Protein AF-A0A2V8RYD6-F1 (afdb_monomer)

pLDDT: mean 84.06, std 14.72, range [47.69, 96.31]

Mean predicted aligned error: 8.04 Å

Radius of gyration: 19.46 Å; Cα contacts (8 Å, |Δi|>4): 72; chains: 1; bounding box: 52×24×50 Å

Foldseek 3Di:
DPPLVVLLVQLVVLQVQLVVLVVVLVVLPDQPDPVSVVSSVVSNVSSVVSNVRSPVSNVVSVVVVVVVVPVVDVVVVPPD

Secondary structure (DSSP, 8-state):
--TTHHHHHHHHHHHHHHHHHHHHHHHS-S--SHHHHHHHHHHHHHHHHHHHHHHHHHHHHHHHHHHHHHHS-TTSSS--

Structure (mmCIF, N/CA/C/O backbone):
data_AF-A0A2V8RYD6-F1
#
_entry.id   AF-A0A2V8RYD6-F1
#
loop_
_atom_site.group_PDB
_atom_site.id
_atom_site.type_symbol
_atom_site.label_atom_id
_atom_site.label_alt_id
_atom_site.label_comp_id
_atom_site.label_asym_id
_atom_site.label_entity_id
_atom_site.label_seq_id
_atom_site.pdbx_PDB_ins_code
_atom_site.Cartn_x
_atom_site.Cartn_y
_atom_site.Cartn_z
_atom_site.occupancy
_atom_site.B_iso_or_equiv
_atom_site.auth_seq_id
_atom_site.auth_comp_id
_atom_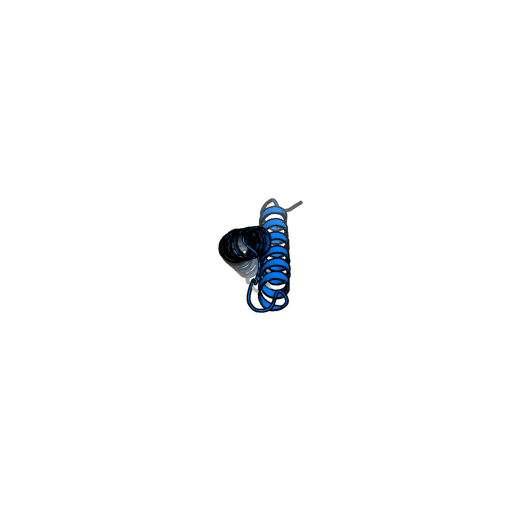site.auth_asym_id
_atom_site.auth_atom_id
_atom_site.pdbx_PDB_model_num
ATOM 1 N N . MET A 1 1 ? -19.872 7.680 13.943 1.00 49.69 1 MET A N 1
ATOM 2 C CA . MET A 1 1 ? -18.963 6.783 13.196 1.00 49.69 1 MET A CA 1
ATOM 3 C C . MET A 1 1 ? -18.105 6.061 14.213 1.00 49.69 1 MET A C 1
ATOM 5 O O . MET A 1 1 ? -17.515 6.732 15.047 1.00 49.69 1 MET A O 1
ATOM 9 N N . GLU A 1 2 ? -18.075 4.729 14.203 1.00 64.06 2 GLU A N 1
ATOM 10 C CA . GLU A 1 2 ? -17.144 3.983 15.057 1.00 64.06 2 GLU A CA 1
ATOM 11 C C . GLU A 1 2 ? -15.708 4.336 14.621 1.00 64.06 2 GLU A C 1
ATOM 13 O O . GLU A 1 2 ? -15.387 4.147 13.443 1.00 64.06 2 GLU A O 1
ATOM 18 N N . PRO A 1 3 ? -14.845 4.854 15.515 1.00 69.69 3 PRO A N 1
ATOM 19 C CA . PRO A 1 3 ? -13.523 5.384 15.153 1.00 69.69 3 PRO A CA 1
ATOM 20 C C . PRO A 1 3 ? -12.590 4.342 14.510 1.00 69.69 3 PRO A C 1
ATOM 22 O O . PRO A 1 3 ? -11.595 4.705 13.899 1.00 69.69 3 PRO A O 1
ATOM 25 N N . ILE A 1 4 ? -12.935 3.054 14.598 1.00 76.31 4 ILE A N 1
ATOM 26 C CA . ILE A 1 4 ? -12.166 1.912 14.080 1.00 76.31 4 ILE A CA 1
ATOM 27 C C . ILE A 1 4 ? -12.440 1.648 12.588 1.00 76.31 4 ILE A C 1
ATOM 29 O O . ILE A 1 4 ? -11.585 1.107 11.890 1.00 76.31 4 ILE A O 1
ATOM 33 N N . ARG A 1 5 ? -13.594 2.069 12.051 1.00 77.62 5 ARG A N 1
ATOM 34 C CA . ARG A 1 5 ? -13.928 1.842 10.631 1.00 77.62 5 ARG A CA 1
ATOM 35 C C . ARG A 1 5 ? -13.068 2.688 9.694 1.00 77.62 5 ARG A C 1
ATOM 37 O O . ARG A 1 5 ? -12.634 2.201 8.658 1.00 77.62 5 ARG A O 1
ATOM 44 N N . ALA A 1 6 ? -12.797 3.938 10.066 1.00 83.94 6 ALA A N 1
ATOM 45 C CA . ALA A 1 6 ? -11.971 4.845 9.273 1.00 83.94 6 ALA A CA 1
ATOM 46 C C . ALA A 1 6 ? -10.554 4.294 8.994 1.00 83.94 6 ALA A C 1
ATOM 48 O O . ALA A 1 6 ? -10.196 4.197 7.821 1.00 83.94 6 ALA A O 1
ATOM 49 N N . PRO A 1 7 ? -9.758 3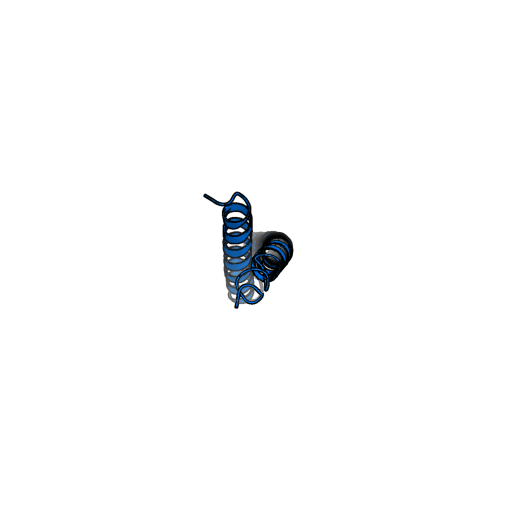.867 9.998 1.00 85.69 7 PRO A N 1
ATOM 50 C CA . PRO A 1 7 ? -8.421 3.338 9.743 1.00 85.69 7 PRO A CA 1
ATOM 51 C C . PRO A 1 7 ? -8.444 1.991 9.000 1.00 85.69 7 PRO A C 1
ATOM 53 O O . PRO A 1 7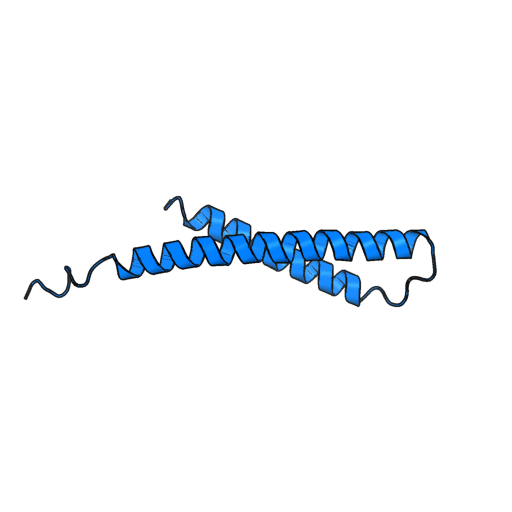 ? -7.519 1.721 8.239 1.00 85.69 7 PRO A O 1
ATOM 56 N N . PHE A 1 8 ? -9.513 1.193 9.128 1.00 89.06 8 PHE A N 1
ATOM 57 C CA . PHE A 1 8 ? -9.708 -0.005 8.303 1.00 89.06 8 PHE A CA 1
ATOM 58 C C . PHE A 1 8 ? -9.847 0.339 6.818 1.00 89.06 8 PHE A C 1
ATOM 60 O O . PHE A 1 8 ? -9.116 -0.205 5.993 1.00 89.06 8 PHE A O 1
ATOM 67 N N . PHE A 1 9 ? -10.727 1.283 6.467 1.00 89.38 9 PHE A N 1
ATOM 68 C CA . PHE A 1 9 ? -10.895 1.704 5.073 1.00 89.38 9 PHE A CA 1
ATOM 69 C C . PHE A 1 9 ? -9.643 2.378 4.514 1.00 89.38 9 PHE A C 1
ATOM 71 O O . PHE A 1 9 ? -9.276 2.106 3.375 1.00 89.38 9 PHE A O 1
ATOM 78 N N . VAL A 1 10 ? -8.955 3.202 5.307 1.00 92.38 10 VAL A N 1
ATOM 79 C CA . VAL A 1 10 ? -7.677 3.805 4.899 1.00 92.38 10 VAL A CA 1
ATOM 80 C C . VAL A 1 10 ? -6.632 2.722 4.617 1.00 92.38 10 VAL A C 1
ATOM 82 O O . VAL A 1 10 ? -5.978 2.772 3.576 1.00 92.38 10 VAL A O 1
ATOM 85 N N . GLY A 1 11 ? -6.518 1.713 5.486 1.00 92.44 11 GLY A N 1
ATOM 86 C CA . GLY A 1 11 ? -5.638 0.565 5.257 1.00 92.44 11 GLY A CA 1
ATOM 87 C C . GLY A 1 11 ? -6.002 -0.205 3.986 1.00 92.44 11 GLY A C 1
ATOM 88 O O . GLY A 1 11 ? -5.132 -0.504 3.172 1.00 92.44 11 GLY A O 1
ATOM 89 N N . LEU A 1 12 ? -7.293 -0.459 3.766 1.00 94.31 12 LEU A N 1
ATOM 90 C CA . LEU A 1 12 ? -7.790 -1.222 2.618 1.00 94.31 12 LEU A CA 1
ATOM 91 C C . LEU A 1 12 ? -7.586 -0.478 1.288 1.00 94.31 12 LEU A C 1
ATOM 93 O O . LEU A 1 12 ? -7.194 -1.088 0.294 1.00 94.31 12 LEU A O 1
ATOM 97 N N . ILE A 1 13 ? -7.780 0.844 1.279 1.00 95.50 13 ILE A N 1
ATOM 98 C CA . ILE A 1 13 ? -7.475 1.707 0.130 1.00 95.50 13 ILE A CA 1
ATOM 99 C C . ILE A 1 13 ? -5.967 1.716 -0.136 1.00 95.50 13 ILE A C 1
ATOM 101 O O . ILE A 1 13 ? -5.554 1.530 -1.278 1.00 95.50 13 ILE A O 1
ATOM 105 N N . GLY A 1 14 ? -5.140 1.883 0.902 1.00 94.00 14 GLY A N 1
ATOM 106 C CA . GLY A 1 14 ? -3.681 1.838 0.775 1.00 94.00 14 GLY A CA 1
ATOM 107 C C . GLY A 1 14 ? -3.190 0.508 0.201 1.00 94.00 14 GLY A C 1
ATOM 108 O O . GLY A 1 14 ? -2.384 0.495 -0.727 1.00 94.00 14 GLY A O 1
ATOM 109 N N . PHE A 1 15 ? -3.751 -0.605 0.676 1.00 95.00 15 PHE A N 1
ATOM 110 C CA . PHE A 1 15 ? -3.474 -1.940 0.153 1.00 95.00 15 PHE A CA 1
ATOM 111 C C . PHE A 1 15 ? -3.836 -2.060 -1.332 1.00 95.00 15 PHE A C 1
ATOM 113 O O . PHE A 1 15 ? -3.003 -2.478 -2.135 1.00 95.00 15 PHE A O 1
ATOM 120 N N . ALA A 1 16 ? -5.050 -1.648 -1.712 1.00 96.12 16 ALA A N 1
ATOM 121 C CA . ALA A 1 16 ? -5.510 -1.696 -3.099 1.00 96.12 16 ALA A CA 1
ATOM 122 C C . ALA A 1 16 ? -4.638 -0.834 -4.026 1.00 96.12 16 ALA A C 1
ATOM 124 O O . ALA A 1 16 ? -4.254 -1.284 -5.104 1.00 96.12 16 ALA A O 1
ATOM 125 N N . LEU A 1 17 ? -4.263 0.372 -3.591 1.00 96.25 17 LEU A N 1
ATOM 126 C CA . LEU A 1 17 ? -3.334 1.236 -4.324 1.00 96.25 17 LEU A CA 1
ATOM 127 C C . LEU A 1 17 ? -1.953 0.588 -4.471 1.00 96.25 17 LEU A C 1
ATOM 129 O O . LEU A 1 17 ? -1.378 0.624 -5.557 1.00 96.25 17 LEU A O 1
ATOM 133 N N . GLY A 1 18 ? -1.446 -0.052 -3.414 1.00 94.81 18 GLY A N 1
ATOM 134 C CA . GLY A 1 18 ? -0.209 -0.828 -3.462 1.00 94.81 18 GLY A CA 1
ATOM 135 C C . GLY A 1 18 ? -0.254 -1.932 -4.520 1.00 94.81 18 GLY A C 1
ATOM 136 O O . GLY A 1 18 ? 0.663 -2.036 -5.332 1.00 94.81 18 GLY A O 1
ATOM 137 N N . VAL A 1 19 ? -1.353 -2.695 -4.585 1.00 95.69 19 VAL A N 1
ATOM 138 C CA . VAL A 1 19 ? -1.564 -3.720 -5.625 1.00 95.69 19 VAL A CA 1
ATOM 139 C C . VAL A 1 19 ? -1.549 -3.104 -7.022 1.00 95.69 19 VAL A C 1
ATOM 141 O O . VAL A 1 19 ? -0.844 -3.606 -7.893 1.00 95.69 19 VAL A O 1
ATOM 144 N N . VAL A 1 20 ? -2.275 -2.004 -7.246 1.00 95.94 20 VAL A N 1
ATOM 145 C CA . VAL A 1 20 ? -2.316 -1.334 -8.559 1.00 95.94 20 VAL A CA 1
ATOM 146 C C . VAL A 1 20 ? -0.919 -0.890 -8.999 1.00 95.94 20 VAL A C 1
ATOM 148 O O . VAL A 1 20 ? -0.549 -1.100 -10.153 1.00 95.94 20 VAL A O 1
ATOM 151 N N . LEU A 1 21 ? -0.115 -0.333 -8.090 1.00 94.75 21 LEU A N 1
ATOM 152 C CA . LEU A 1 21 ? 1.257 0.089 -8.388 1.00 94.75 21 LEU A CA 1
ATOM 153 C C . LEU A 1 21 ? 2.189 -1.093 -8.672 1.00 94.75 21 LEU A C 1
ATOM 155 O O . LEU A 1 21 ? 3.014 -1.003 -9.578 1.00 94.75 21 LEU A O 1
ATOM 159 N N . LEU A 1 22 ? 2.045 -2.208 -7.951 1.00 94.25 22 LEU A N 1
ATOM 160 C CA . LEU A 1 22 ? 2.816 -3.429 -8.208 1.00 94.25 22 LEU A CA 1
ATOM 161 C C . LEU A 1 22 ? 2.430 -4.084 -9.541 1.00 94.25 22 LEU A C 1
ATOM 163 O O . LEU A 1 22 ? 3.294 -4.590 -10.254 1.00 94.25 22 LEU A O 1
ATOM 167 N N . VAL A 1 23 ? 1.153 -4.028 -9.923 1.00 93.62 23 VAL A N 1
ATOM 168 C CA . VAL A 1 23 ? 0.700 -4.474 -11.248 1.00 93.62 23 VAL A CA 1
ATOM 169 C C . VAL A 1 23 ? 1.245 -3.551 -12.338 1.00 93.62 23 VAL A C 1
ATOM 171 O O . VAL A 1 23 ? 1.763 -4.036 -13.340 1.00 93.62 23 VAL A O 1
ATOM 174 N N . ALA A 1 24 ? 1.196 -2.231 -12.144 1.00 90.31 24 ALA A N 1
ATOM 175 C CA . ALA A 1 24 ? 1.785 -1.277 -13.083 1.00 90.31 24 ALA A CA 1
ATOM 176 C C . ALA A 1 24 ? 3.298 -1.497 -13.237 1.00 90.31 24 ALA A C 1
ATOM 178 O O . ALA A 1 24 ? 3.808 -1.507 -14.355 1.00 90.31 24 ALA A O 1
ATOM 179 N N . TRP A 1 25 ? 4.000 -1.747 -12.130 1.00 91.75 25 TRP A N 1
ATOM 180 C CA . TRP A 1 25 ? 5.409 -2.134 -12.121 1.00 91.75 25 TRP A CA 1
ATOM 181 C C . TRP A 1 25 ? 5.667 -3.391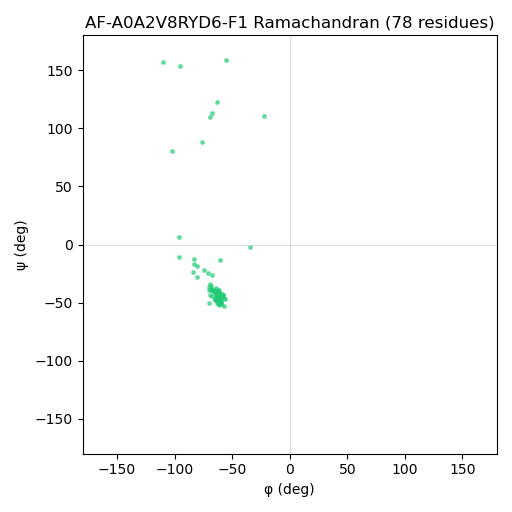 -12.961 1.00 91.75 25 TRP A C 1
ATOM 183 O O . TRP A 1 25 ? 6.574 -3.384 -13.792 1.00 91.75 25 TRP A O 1
ATOM 193 N N . TRP A 1 26 ? 4.843 -4.430 -12.795 1.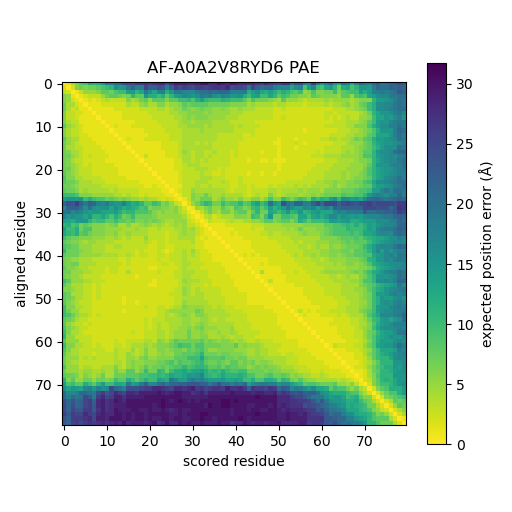00 89.44 26 TRP A N 1
ATOM 194 C CA . TRP A 1 26 ? 4.938 -5.682 -13.549 1.00 89.44 26 TRP A CA 1
ATOM 195 C C . TRP A 1 26 ? 4.693 -5.500 -15.055 1.00 89.44 26 TRP A C 1
ATOM 197 O O . TRP A 1 26 ? 5.350 -6.139 -15.874 1.00 89.44 26 TRP A O 1
ATOM 207 N N . LEU A 1 27 ? 3.763 -4.617 -15.436 1.00 88.38 27 LEU A N 1
ATOM 208 C CA . LEU A 1 27 ? 3.446 -4.322 -16.839 1.00 88.38 27 LEU A CA 1
ATOM 209 C C . LEU A 1 27 ? 4.552 -3.534 -17.552 1.00 88.38 27 LEU A C 1
ATOM 211 O O . LEU A 1 27 ? 4.669 -3.608 -18.777 1.00 88.38 27 LEU A O 1
ATOM 215 N N . ILE A 1 28 ? 5.377 -2.793 -16.809 1.00 81.81 28 ILE A N 1
ATOM 216 C CA . ILE A 1 28 ? 6.564 -2.133 -17.354 1.00 81.81 28 ILE A CA 1
ATOM 217 C C . ILE A 1 28 ? 7.639 -3.211 -17.553 1.00 81.81 28 ILE A C 1
ATOM 219 O O . ILE A 1 28 ? 8.457 -3.479 -16.673 1.00 81.81 28 ILE A O 1
ATOM 223 N N . ALA A 1 29 ? 7.609 -3.842 -18.730 1.00 67.81 29 ALA A N 1
ATOM 224 C CA . ALA A 1 29 ? 8.626 -4.787 -19.180 1.00 67.81 29 ALA A CA 1
ATOM 225 C C . ALA A 1 29 ? 10.039 -4.169 -19.150 1.00 67.81 29 ALA A C 1
AT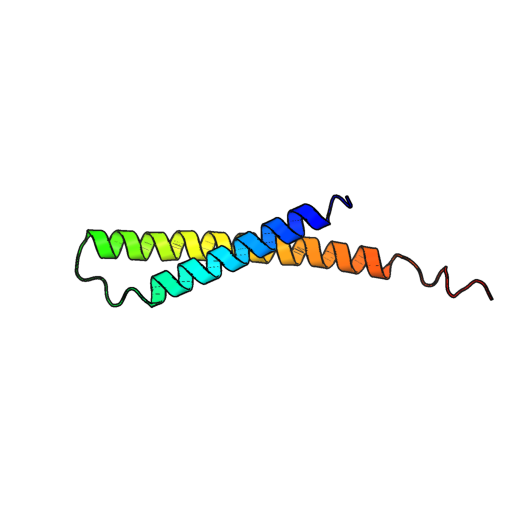OM 227 O O . ALA A 1 29 ? 10.193 -2.946 -19.162 1.00 67.81 29 ALA A O 1
ATOM 228 N N . VAL A 1 30 ? 11.052 -5.048 -19.112 1.00 78.38 30 VAL A N 1
ATOM 229 C CA . VAL A 1 30 ? 12.489 -4.775 -18.899 1.00 78.38 30 VAL A CA 1
ATOM 230 C C . VAL A 1 30 ? 12.892 -3.328 -19.231 1.00 78.38 30 VAL A C 1
ATOM 232 O O . VAL A 1 30 ? 12.914 -2.946 -20.404 1.00 78.38 30 VAL A O 1
ATOM 235 N N . PRO A 1 31 ? 13.242 -2.509 -18.224 1.00 81.56 31 PRO A N 1
ATOM 236 C CA . PRO A 1 31 ? 13.435 -1.082 -18.428 1.00 81.56 31 PRO A CA 1
ATOM 237 C C . PRO A 1 31 ? 14.691 -0.777 -19.265 1.00 81.56 31 PRO A C 1
ATOM 239 O O . PRO A 1 31 ? 15.834 -0.924 -18.814 1.00 81.56 31 PRO A O 1
ATOM 242 N N . THR A 1 32 ? 14.470 -0.315 -20.497 1.00 87.44 32 THR A N 1
ATOM 243 C CA . THR A 1 32 ? 15.521 -0.061 -21.498 1.00 87.44 32 THR A CA 1
ATOM 244 C C . THR A 1 32 ? 16.240 1.274 -21.305 1.00 87.44 32 THR A C 1
ATOM 246 O O . THR A 1 32 ? 17.420 1.378 -21.631 1.00 87.44 32 THR A O 1
ATOM 249 N N . THR A 1 33 ? 15.577 2.282 -20.728 1.00 91.00 33 THR A N 1
ATOM 250 C CA . THR A 1 33 ? 16.148 3.621 -20.496 1.00 91.00 33 THR A CA 1
ATOM 251 C C . THR A 1 33 ? 16.384 3.899 -19.010 1.00 91.00 33 THR A C 1
ATOM 253 O O . THR A 1 33 ? 15.741 3.309 -18.141 1.00 91.00 33 THR A O 1
ATOM 256 N N . VAL A 1 34 ? 17.298 4.827 -18.697 1.00 91.44 34 VAL A N 1
ATOM 257 C CA . VAL A 1 34 ? 17.608 5.236 -17.310 1.00 91.44 34 VAL A CA 1
ATOM 258 C C . VAL A 1 34 ? 16.362 5.763 -16.591 1.00 91.44 34 VAL A C 1
ATOM 260 O O . VAL A 1 34 ? 16.094 5.369 -15.457 1.00 91.44 34 VAL A O 1
ATOM 263 N N . LEU A 1 35 ? 15.562 6.587 -17.275 1.00 89.19 35 LEU A N 1
ATOM 264 C CA . LEU A 1 35 ? 14.294 7.092 -16.750 1.00 89.19 35 LEU A CA 1
ATOM 265 C C . LEU A 1 35 ? 13.327 5.948 -16.419 1.00 89.19 35 LEU A C 1
ATOM 267 O O . LEU A 1 35 ? 12.719 5.943 -15.353 1.00 89.19 35 LEU A O 1
ATOM 271 N N . LEU A 1 36 ? 13.218 4.949 -17.299 1.00 88.38 36 LEU A N 1
ATOM 272 C CA . LEU A 1 36 ? 12.308 3.824 -17.099 1.00 88.38 36 LEU A CA 1
ATOM 273 C C . LEU A 1 36 ? 12.763 2.920 -15.945 1.00 88.38 36 LEU A C 1
ATOM 275 O O . LEU A 1 36 ? 11.924 2.432 -15.198 1.00 88.38 36 LEU A O 1
ATOM 279 N N . ARG A 1 37 ? 14.078 2.755 -15.736 1.00 90.62 37 ARG A N 1
ATOM 280 C CA . ARG A 1 37 ? 14.636 2.042 -14.568 1.00 90.62 37 ARG A CA 1
ATOM 281 C C . ARG A 1 37 ? 14.296 2.752 -13.266 1.00 90.62 37 ARG A C 1
ATOM 283 O O . ARG A 1 37 ? 13.882 2.100 -12.311 1.00 90.62 37 ARG A O 1
ATOM 290 N N . PHE A 1 38 ? 14.447 4.076 -13.246 1.00 91.25 38 PHE A N 1
ATOM 291 C CA . PHE A 1 38 ? 14.085 4.892 -12.092 1.00 91.25 38 PHE A CA 1
ATOM 292 C C . PHE A 1 38 ? 12.590 4.778 -11.777 1.00 91.25 38 PHE A C 1
ATOM 294 O O . PHE A 1 38 ? 12.228 4.471 -10.645 1.00 91.25 38 PHE A O 1
ATOM 301 N N . LEU A 1 39 ? 11.724 4.941 -12.783 1.00 89.94 39 LEU A N 1
ATOM 302 C CA . LEU A 1 39 ? 10.274 4.808 -12.616 1.00 89.94 39 LEU A CA 1
ATOM 303 C C . LEU A 1 39 ? 9.870 3.399 -12.171 1.00 89.94 39 LEU A C 1
ATOM 305 O O . LEU A 1 39 ? 9.048 3.260 -11.274 1.00 89.94 39 LEU A O 1
ATOM 309 N N . HIS A 1 40 ? 10.476 2.357 -12.738 1.00 91.25 40 HIS A N 1
ATOM 310 C CA . HIS A 1 40 ? 10.230 0.970 -12.347 1.00 91.25 40 HIS A CA 1
ATOM 311 C C . HIS A 1 40 ? 10.606 0.732 -10.872 1.00 91.25 40 HIS A C 1
ATOM 313 O O . HIS A 1 40 ? 9.796 0.217 -10.106 1.00 91.25 40 HIS A O 1
ATOM 319 N N . GLY A 1 41 ? 11.782 1.190 -10.429 1.00 91.69 41 GLY A N 1
ATOM 320 C CA . GLY A 1 41 ? 12.173 1.121 -9.015 1.00 91.69 41 GLY A CA 1
ATOM 321 C C . GLY A 1 41 ? 11.254 1.932 -8.093 1.00 91.69 41 GLY A C 1
ATOM 322 O O . GLY A 1 41 ? 10.898 1.464 -7.013 1.00 91.69 41 GLY A O 1
ATOM 323 N N . LEU A 1 42 ? 10.821 3.116 -8.535 1.00 93.19 42 LEU A N 1
ATOM 324 C CA . LEU A 1 42 ? 9.897 3.974 -7.793 1.00 93.19 42 LEU A CA 1
ATOM 325 C C . LEU A 1 42 ? 8.521 3.316 -7.620 1.00 93.19 42 LEU A C 1
ATOM 327 O O . LEU A 1 42 ? 8.004 3.282 -6.505 1.00 93.19 42 LEU A O 1
ATOM 331 N N . PHE A 1 43 ? 7.943 2.763 -8.691 1.00 92.25 43 PHE A N 1
ATOM 332 C CA . PHE A 1 43 ? 6.660 2.057 -8.638 1.00 92.25 43 PHE A CA 1
ATOM 333 C C . PHE A 1 43 ? 6.726 0.821 -7.746 1.00 92.25 43 PHE A C 1
ATOM 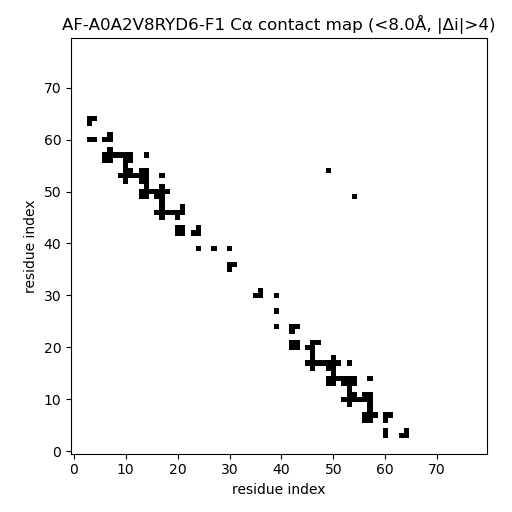335 O O . PHE A 1 43 ? 5.814 0.604 -6.952 1.00 92.25 43 PHE A O 1
ATOM 342 N N . PHE A 1 44 ? 7.818 0.055 -7.816 1.00 94.31 44 PHE A N 1
ATOM 343 C CA . PHE A 1 44 ? 8.034 -1.074 -6.916 1.00 94.31 44 PHE A CA 1
ATOM 344 C C . PHE A 1 44 ? 8.124 -0.626 -5.456 1.00 94.31 44 PHE A C 1
ATOM 346 O O . PHE A 1 44 ? 7.422 -1.162 -4.604 1.00 94.31 44 PHE A O 1
ATOM 353 N N . GLY A 1 45 ? 8.953 0.380 -5.164 1.00 93.69 45 GLY A N 1
ATOM 354 C CA . GLY A 1 45 ? 9.155 0.878 -3.804 1.00 93.69 45 GLY A CA 1
ATOM 355 C C . GLY A 1 45 ? 7.870 1.434 -3.189 1.00 93.69 45 GLY A C 1
ATOM 356 O O . GLY A 1 45 ? 7.483 1.023 -2.095 1.00 93.69 45 GLY A O 1
ATOM 357 N N . LEU A 1 46 ? 7.173 2.320 -3.907 1.00 94.94 46 LEU A N 1
ATOM 358 C CA . LEU A 1 46 ? 5.899 2.890 -3.458 1.00 94.94 46 LEU A CA 1
ATOM 359 C C . LEU A 1 46 ? 4.798 1.830 -3.370 1.00 94.94 46 LEU A C 1
ATOM 361 O O . LEU A 1 46 ? 4.039 1.819 -2.401 1.00 94.94 46 LEU A O 1
ATOM 365 N N . GLY A 1 47 ? 4.735 0.923 -4.347 1.00 94.25 47 GLY A N 1
ATOM 366 C CA . GLY A 1 47 ? 3.793 -0.190 -4.360 1.00 94.25 47 GLY A CA 1
ATOM 367 C C . GLY A 1 47 ? 3.977 -1.104 -3.155 1.00 94.25 47 GLY A C 1
ATOM 368 O O . GLY A 1 47 ? 3.016 -1.346 -2.431 1.00 94.25 47 GLY A O 1
ATOM 369 N N . MET A 1 48 ? 5.212 -1.532 -2.872 1.00 96.06 48 MET A N 1
ATOM 370 C CA . MET A 1 48 ? 5.538 -2.348 -1.697 1.00 96.06 48 MET A CA 1
ATOM 371 C C . MET A 1 48 ? 5.233 -1.620 -0.391 1.00 96.06 48 MET A C 1
ATOM 373 O O . MET A 1 48 ? 4.642 -2.212 0.511 1.00 96.06 48 MET A O 1
ATOM 377 N N . LEU A 1 49 ? 5.593 -0.337 -0.285 1.00 96.12 49 LEU A N 1
ATOM 378 C CA . LEU A 1 49 ? 5.332 0.454 0.914 1.00 96.12 49 LEU A CA 1
ATOM 379 C C . LEU A 1 49 ? 3.829 0.529 1.205 1.00 96.12 49 LEU A C 1
ATOM 381 O O . LEU A 1 49 ? 3.413 0.212 2.318 1.00 96.12 49 LEU A O 1
ATOM 385 N N . LEU A 1 50 ? 3.013 0.904 0.218 1.00 95.00 50 LEU A N 1
ATOM 386 C CA . LEU A 1 50 ? 1.560 1.037 0.371 1.00 95.00 50 LEU A CA 1
ATOM 387 C C . LEU A 1 50 ? 0.869 -0.313 0.572 1.00 95.00 50 LEU A C 1
ATOM 389 O O . LEU A 1 50 ? -0.025 -0.424 1.408 1.00 95.00 50 LEU A O 1
ATOM 393 N N . PHE A 1 51 ? 1.320 -1.351 -0.133 1.00 95.25 51 PHE A N 1
ATOM 394 C CA . PHE A 1 51 ? 0.807 -2.708 0.015 1.00 95.25 51 PHE A CA 1
ATOM 395 C C . PHE A 1 51 ? 1.041 -3.245 1.430 1.00 95.25 51 PHE A C 1
ATOM 397 O O . PHE A 1 51 ? 0.097 -3.676 2.091 1.00 95.25 51 PHE A O 1
ATOM 404 N N . VAL A 1 52 ? 2.280 -3.176 1.927 1.00 96.31 52 VAL A N 1
ATOM 405 C CA . VAL A 1 52 ? 2.640 -3.708 3.249 1.00 96.31 52 VAL A CA 1
ATOM 406 C C . VAL A 1 52 ? 2.019 -2.870 4.361 1.00 96.31 52 VAL A C 1
ATOM 408 O O . VAL A 1 52 ? 1.375 -3.424 5.247 1.00 96.31 52 VAL A O 1
ATOM 411 N N . THR A 1 53 ? 2.171 -1.543 4.325 1.00 93.69 53 THR A N 1
ATOM 412 C CA . THR A 1 53 ? 1.651 -0.671 5.394 1.00 93.69 53 THR A CA 1
ATOM 413 C C . THR A 1 53 ? 0.126 -0.620 5.404 1.00 93.69 53 THR A C 1
ATOM 415 O O . THR A 1 53 ? -0.479 -0.745 6.469 1.00 93.69 53 THR A O 1
ATOM 418 N N . GLY A 1 54 ? -0.507 -0.505 4.233 1.00 93.19 54 GLY A N 1
ATOM 419 C CA . GLY A 1 54 ? -1.961 -0.520 4.095 1.00 93.19 54 GLY A CA 1
ATOM 420 C C . GLY A 1 54 ? -2.556 -1.869 4.491 1.00 93.19 54 GLY A C 1
ATOM 421 O O . GLY A 1 54 ? -3.486 -1.919 5.297 1.00 93.19 54 GLY A O 1
ATOM 422 N N . GLY A 1 55 ? -1.967 -2.968 4.008 1.00 93.00 55 GLY A N 1
ATOM 423 C CA . GLY A 1 55 ? -2.378 -4.326 4.367 1.00 93.00 55 GLY A CA 1
ATOM 424 C C . GLY A 1 55 ? -2.241 -4.601 5.862 1.00 93.00 55 GLY A C 1
ATOM 425 O O . GLY A 1 55 ? -3.180 -5.090 6.486 1.00 93.00 55 GLY A O 1
ATOM 426 N N . PHE A 1 56 ? -1.113 -4.217 6.464 1.00 94.69 56 PHE A N 1
ATOM 427 C CA . PHE A 1 56 ? -0.898 -4.340 7.905 1.00 94.69 56 PHE A CA 1
ATOM 428 C C . PHE A 1 56 ? -1.929 -3.534 8.705 1.00 94.69 56 PHE A C 1
ATOM 430 O O . PHE A 1 56 ? -2.566 -4.076 9.606 1.00 94.69 56 PHE A O 1
ATOM 437 N N . LEU A 1 57 ? -2.166 -2.269 8.340 1.00 93.75 57 LEU A N 1
ATOM 438 C CA . LEU A 1 57 ? -3.159 -1.420 9.003 1.00 93.75 57 LEU A CA 1
ATOM 439 C C . LEU A 1 57 ? -4.576 -2.008 8.902 1.00 93.75 57 LEU A C 1
ATOM 441 O O . LEU A 1 57 ? -5.299 -2.037 9.902 1.00 93.75 57 LEU A O 1
ATOM 445 N N . ALA A 1 58 ? -4.964 -2.512 7.727 1.00 92.75 58 ALA A N 1
ATOM 446 C CA . ALA A 1 58 ? -6.260 -3.155 7.506 1.00 92.75 58 ALA A CA 1
ATOM 447 C C . ALA A 1 58 ? -6.415 -4.441 8.334 1.00 92.75 58 ALA A C 1
ATOM 449 O O . ALA A 1 58 ? -7.460 -4.652 8.948 1.00 92.75 58 ALA A O 1
ATOM 450 N N . LEU A 1 59 ? -5.371 -5.272 8.414 1.00 93.06 59 LEU A N 1
ATOM 451 C CA . LEU A 1 59 ? -5.373 -6.489 9.231 1.00 93.06 59 LEU A CA 1
ATOM 452 C C . LEU A 1 59 ? -5.478 -6.167 10.725 1.00 93.06 59 LEU A C 1
ATOM 454 O O . LEU A 1 59 ? -6.316 -6.741 11.420 1.00 93.06 59 LEU A O 1
ATOM 458 N N . CYS A 1 60 ? -4.674 -5.224 11.222 1.00 93.38 60 CYS A N 1
ATOM 459 C CA . CYS A 1 60 ? -4.686 -4.834 12.630 1.00 93.38 60 CYS A CA 1
ATOM 460 C C . CYS A 1 60 ? -6.046 -4.264 13.050 1.00 93.38 60 CYS A C 1
ATOM 462 O O . CYS A 1 60 ? -6.628 -4.694 14.045 1.00 93.38 60 CYS A O 1
ATOM 464 N N . THR A 1 61 ? -6.580 -3.318 12.280 1.00 91.19 61 THR A N 1
ATOM 465 C CA . THR A 1 61 ? -7.877 -2.688 12.577 1.00 91.19 61 THR A CA 1
ATOM 466 C C . THR A 1 61 ? -9.044 -3.651 12.376 1.00 91.19 61 THR A C 1
ATOM 468 O O . THR A 1 61 ? -9.974 -3.650 13.182 1.00 91.19 61 THR A O 1
ATOM 471 N N . GLY A 1 62 ? -8.971 -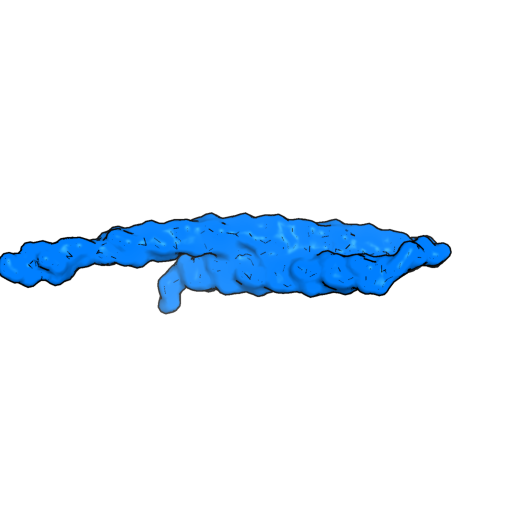4.529 11.371 1.00 89.44 62 GLY A N 1
ATOM 472 C CA . GLY A 1 62 ? -9.950 -5.587 11.125 1.00 89.44 62 GLY A CA 1
ATOM 473 C C . GLY A 1 62 ? -10.006 -6.611 12.259 1.00 89.44 62 GLY A C 1
ATOM 474 O O . GLY A 1 62 ? -11.094 -6.977 12.695 1.00 89.44 62 GLY A O 1
ATOM 475 N N . MET A 1 63 ? -8.856 -7.011 12.810 1.00 89.12 63 MET A N 1
ATOM 476 C CA . MET A 1 63 ? -8.802 -7.910 13.968 1.00 89.12 63 MET A CA 1
ATOM 477 C C . MET A 1 63 ? -9.448 -7.275 15.206 1.00 89.12 63 MET A C 1
ATOM 479 O O . MET A 1 63 ? -10.249 -7.914 15.886 1.00 89.12 63 MET A O 1
ATOM 483 N N . VAL A 1 64 ? -9.165 -5.996 15.478 1.00 87.69 64 VAL A N 1
ATOM 484 C CA . VAL A 1 64 ? -9.810 -5.255 16.577 1.00 87.69 64 VAL A CA 1
ATOM 485 C C . VAL A 1 64 ? -11.321 -5.143 16.355 1.00 87.69 64 VAL A C 1
ATOM 487 O O . VAL A 1 64 ? -12.092 -5.340 17.294 1.00 87.69 64 VAL A O 1
ATOM 490 N N . TYR A 1 65 ? -11.753 -4.882 15.119 1.00 84.31 65 TYR A N 1
ATOM 491 C CA . TYR A 1 65 ? -13.169 -4.807 14.758 1.00 84.31 65 TYR A CA 1
ATOM 492 C C . TYR A 1 65 ? -13.892 -6.145 14.966 1.00 84.31 65 TYR A C 1
ATOM 494 O O . TYR A 1 65 ? -14.962 -6.177 15.572 1.00 84.31 65 TYR A O 1
ATOM 502 N N . LEU A 1 66 ? -13.284 -7.259 14.546 1.00 84.19 66 LEU A N 1
ATOM 503 C CA . LEU A 1 66 ? -13.814 -8.605 14.778 1.00 84.19 66 LEU A CA 1
ATOM 504 C C . LEU A 1 66 ? -13.936 -8.905 16.274 1.00 84.19 66 LEU A C 1
ATOM 506 O O . LEU A 1 66 ? -14.989 -9.350 16.725 1.00 84.19 66 LEU A O 1
ATOM 510 N N . LEU A 1 67 ? -12.899 -8.616 17.065 1.00 84.31 67 LEU A N 1
ATOM 511 C CA . LEU A 1 67 ? -12.934 -8.812 18.517 1.00 84.31 67 LEU A CA 1
ATOM 512 C C . LEU A 1 67 ? -14.021 -7.967 19.189 1.00 84.31 67 LEU A C 1
ATOM 514 O O . LEU A 1 67 ? -14.676 -8.451 20.110 1.00 84.31 67 LEU A O 1
ATOM 518 N N . TYR A 1 68 ? -14.232 -6.730 18.738 1.00 78.94 68 TYR A N 1
ATOM 519 C CA . TYR A 1 68 ? -15.321 -5.886 19.227 1.00 78.94 68 TYR A CA 1
ATOM 520 C C . TYR A 1 68 ? -16.690 -6.499 18.901 1.00 78.94 68 TYR A C 1
ATOM 522 O O . TYR A 1 68 ? -17.539 -6.596 19.785 1.00 78.94 68 TYR A O 1
ATOM 530 N N . TYR A 1 69 ? -16.872 -6.995 17.675 1.00 73.31 69 TYR A N 1
ATOM 531 C CA . TYR A 1 69 ? -18.117 -7.627 17.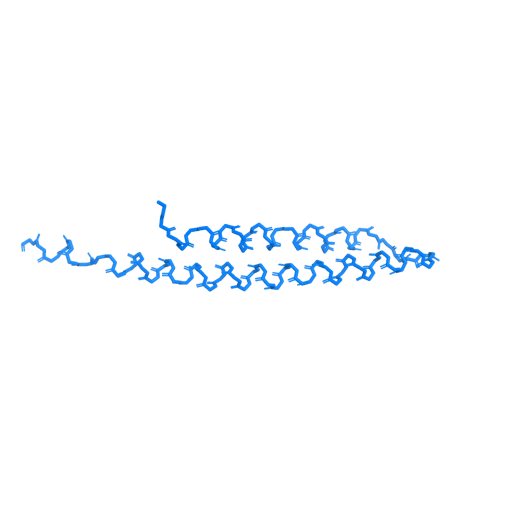236 1.00 73.31 69 TYR A CA 1
ATOM 532 C C . TYR A 1 69 ? -18.417 -8.930 17.995 1.00 73.31 69 TYR A C 1
ATOM 534 O O . TYR A 1 69 ? -19.542 -9.143 18.427 1.00 73.31 69 TYR A O 1
ATOM 542 N N . PHE A 1 70 ? -17.410 -9.775 18.248 1.00 72.00 70 PHE A N 1
ATOM 543 C CA . PHE A 1 70 ? -17.581 -11.005 19.036 1.00 72.00 70 PHE A CA 1
ATOM 544 C C . PHE A 1 70 ? -17.726 -10.758 20.550 1.00 72.00 70 PHE A C 1
ATOM 546 O O . PHE A 1 70 ? -18.262 -11.615 21.257 1.00 72.00 70 PHE A O 1
ATOM 553 N N . LYS A 1 71 ? -17.264 -9.608 21.067 1.00 64.50 71 LYS A N 1
ATOM 554 C CA . LYS A 1 71 ? -17.493 -9.179 22.460 1.00 64.50 71 LYS A CA 1
ATOM 555 C C . LYS A 1 71 ? -18.846 -8.488 22.669 1.00 64.50 71 LYS A C 1
ATOM 557 O O . LYS A 1 71 ? -19.287 -8.421 23.815 1.00 64.50 71 LYS A O 1
ATOM 562 N N . GLN A 1 72 ? -19.523 -8.021 21.615 1.00 57.16 72 GLN A N 1
ATOM 563 C CA . GLN A 1 72 ? -20.946 -7.677 21.693 1.00 57.16 72 GLN A CA 1
ATOM 564 C C . GLN A 1 72 ? -21.735 -8.982 21.903 1.00 57.16 72 GLN A C 1
ATOM 566 O O . GLN A 1 72 ? -21.665 -9.897 21.088 1.00 57.16 72 GLN A O 1
ATOM 571 N N . PRO A 1 73 ? -22.369 -9.182 23.060 1.00 54.47 73 PRO A N 1
ATOM 572 C CA . PRO A 1 73 ? -22.232 -10.468 23.712 1.00 54.47 73 PRO A CA 1
ATOM 573 C C . PRO A 1 73 ? -23.371 -11.439 23.375 1.00 54.47 73 PRO A C 1
ATOM 575 O O . PRO A 1 73 ? -24.547 -11.086 23.308 1.00 54.47 73 PRO A O 1
ATOM 578 N N . ARG A 1 74 ? -23.014 -12.720 23.481 1.00 51.94 74 ARG A N 1
ATOM 579 C CA . ARG A 1 74 ? -23.762 -13.788 24.173 1.00 51.94 74 ARG A CA 1
ATOM 580 C C . ARG A 1 74 ? -24.543 -13.362 25.450 1.00 51.94 74 ARG A C 1
ATOM 582 O O . ARG A 1 74 ? -25.235 -14.199 26.007 1.00 51.94 74 ARG A O 1
ATOM 589 N N . ALA A 1 75 ? -24.498 -12.103 25.902 1.00 48.28 75 ALA A N 1
ATOM 590 C CA . ALA A 1 75 ? -25.351 -11.533 26.949 1.00 48.28 75 ALA A CA 1
ATOM 591 C C . ALA A 1 75 ? -26.724 -11.069 26.426 1.00 48.28 75 ALA A C 1
ATOM 593 O O . ALA A 1 75 ? -27.618 -10.864 27.232 1.00 48.28 75 ALA A O 1
ATOM 594 N N . ALA A 1 76 ? -26.933 -10.983 25.106 1.00 48.19 76 ALA A N 1
ATOM 595 C CA . ALA A 1 76 ? -28.284 -10.936 24.529 1.00 48.19 76 ALA A CA 1
ATOM 596 C C . ALA A 1 76 ? -28.927 -12.336 24.417 1.00 48.19 76 ALA A C 1
ATOM 598 O O . ALA A 1 76 ? -30.139 -12.460 24.280 1.00 48.19 76 ALA A O 1
ATOM 599 N N . ALA A 1 77 ? -28.119 -13.403 24.471 1.00 47.69 77 ALA A N 1
ATOM 600 C CA . ALA A 1 77 ? -28.577 -14.792 24.390 1.00 47.69 77 ALA A CA 1
ATOM 601 C C . ALA A 1 77 ? -28.766 -15.467 25.766 1.00 47.69 77 ALA A C 1
ATOM 603 O O . ALA A 1 77 ? -29.340 -16.549 25.824 1.00 47.69 77 ALA A O 1
ATOM 604 N N . ALA A 1 78 ? -28.299 -14.844 26.856 1.00 49.38 78 ALA A N 1
ATOM 605 C CA . ALA A 1 78 ? -28.424 -15.339 28.234 1.00 49.38 78 ALA A CA 1
ATOM 606 C C . ALA A 1 78 ? -29.621 -14.745 29.009 1.00 49.38 78 ALA A C 1
ATOM 608 O O . ALA A 1 78 ? -29.768 -14.990 30.201 1.00 49.38 78 ALA A O 1
ATOM 609 N N . THR A 1 79 ? -30.477 -13.969 28.341 1.00 48.88 79 THR A N 1
ATOM 610 C CA . THR A 1 79 ? -31.799 -13.556 28.829 1.00 48.88 79 THR A CA 1
ATOM 611 C C . THR A 1 79 ? -32.868 -14.408 28.149 1.00 48.88 79 THR A C 1
ATOM 613 O O . THR A 1 79 ? -33.456 -13.990 27.150 1.00 48.88 79 THR A O 1
ATOM 616 N N . LYS A 1 80 ? -33.082 -15.623 28.650 1.00 48.84 80 LYS A N 1
ATOM 617 C CA . LYS A 1 80 ? -34.316 -16.392 28.471 1.00 48.84 80 LYS A CA 1
ATOM 618 C C . LYS A 1 80 ? -34.626 -17.103 29.774 1.00 48.84 80 LYS A C 1
ATOM 620 O O . LYS A 1 80 ? -33.673 -17.679 30.339 1.00 48.84 80 LYS A O 1
#

Sequence (80 aa):
MEPIRAPFFVGLIGFALGVVLLVAWWLIAVPTTVLLRFLHGLFFGLGMLLFVTGGFLALCTGMVYLLYYFKQPRAAAATK

Nearest PDB structures (foldseek):
  7p3r-assembly1_D  TM=8.775E-01  e=2.516E+00  Vibrio cholerae O1 biovar El Tor str. N16961
  7a0g-assembly1_DDD  TM=8.458E-01  e=3.394E+00  Serratia marcescens
  6grj-assembly1_D  TM=8.518E-01  e=8.843E+00  Aeromonas hydrophila
  7a0g-assembly1_HHH  TM=4.290E-01  e=6.175E+00  Serratia marcescens

Solvent-accessible surface area (backbone atoms only — not comparable to full-atom values): 4162 Å² total; per-residue (Å²): 130,69,80,58,56,58,54,22,51,53,10,48,51,31,21,52,52,8,50,52,30,41,50,53,31,66,69,57,60,84,59,86,46,75,69,45,42,53,50,42,52,47,30,41,52,54,9,51,51,29,26,52,53,11,40,50,40,22,52,56,37,45,52,53,49,50,53,52,57,68,62,58,48,73,68,73,71,68,73,124